Protein AF-A0A925MNL1-F1 (afdb_monomer)

Secondary structure (DSSP, 8-state):
--STTTHHHHHHHHHHHHHH-SS--EEEEE-HHHHHHHHHHHHHHHGGGEEEEE--BPPPTTS-HHHHHHH-TTBHHHHT-

Mean predicted aligned error: 10.81 Å

Sequence (81 aa):
MGGDHGLGVTVPASFLALRRDTDLRIILVGRESELRPLIASALREFGERLQVQDATDVISMDERPQDALRKKKNSSMRVAI

Solvent-accessible surface area (backbone atoms only — not comparable to full-atom values): 4962 Å² total; per-residue (Å²): 115,74,65,103,63,37,68,81,50,54,53,60,51,51,54,53,49,47,72,74,35,87,85,55,69,47,72,50,48,26,50,51,85,70,47,48,80,78,37,60,72,51,41,75,74,49,40,90,36,48,42,78,41,73,18,90,34,80,79,58,95,88,53,58,69,75,55,45,68,73,70,38,78,52,13,40,70,55,71,74,102

Structure (mmCIF, N/CA/C/O backbone):
data_AF-A0A925MNL1-F1
#
_entry.id   AF-A0A925MNL1-F1
#
loop_
_atom_site.group_PDB
_atom_site.id
_atom_site.type_symbol
_atom_site.label_atom_id
_atom_site.label_alt_id
_atom_site.label_comp_id
_atom_site.label_asym_id
_atom_site.label_entity_id
_atom_site.label_seq_id
_atom_si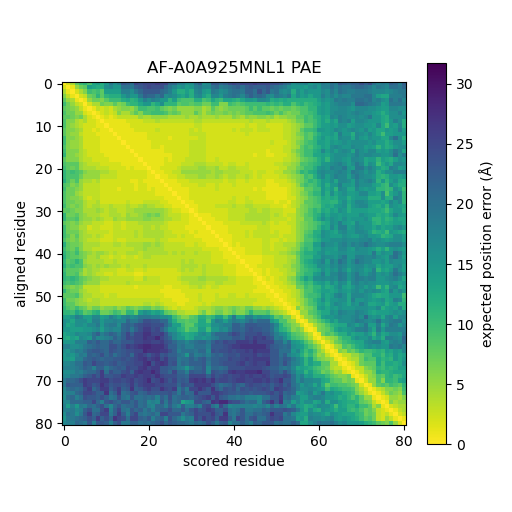te.pdbx_PDB_ins_code
_atom_site.Cartn_x
_atom_site.Cartn_y
_atom_site.Cartn_z
_atom_site.occupancy
_atom_site.B_iso_or_equiv
_atom_site.auth_seq_id
_atom_site.auth_comp_id
_atom_site.auth_asym_id
_atom_site.auth_atom_id
_atom_site.pdbx_PDB_model_num
ATOM 1 N N . MET A 1 1 ? 5.986 -3.867 -7.668 1.00 51.75 1 MET A N 1
ATOM 2 C CA . MET A 1 1 ? 5.230 -3.491 -8.889 1.00 51.75 1 MET A CA 1
ATOM 3 C C . MET A 1 1 ? 4.790 -4.746 -9.636 1.00 51.75 1 MET A C 1
ATOM 5 O O . MET A 1 1 ? 5.313 -5.042 -10.699 1.00 51.75 1 MET A O 1
ATOM 9 N N . GLY A 1 2 ? 3.896 -5.531 -9.034 1.00 41.53 2 GLY A N 1
ATOM 10 C CA . GLY A 1 2 ? 3.423 -6.792 -9.609 1.00 41.53 2 GLY A CA 1
ATOM 11 C C . GLY A 1 2 ? 1.947 -6.702 -9.982 1.00 41.53 2 GLY A C 1
ATOM 12 O O . GLY A 1 2 ? 1.182 -6.058 -9.265 1.00 41.53 2 GLY A O 1
ATOM 13 N N . GLY A 1 3 ? 1.581 -7.356 -11.084 1.00 51.84 3 GLY A N 1
ATOM 14 C CA . GLY A 1 3 ? 0.218 -7.449 -11.605 1.00 51.84 3 GLY A CA 1
ATOM 15 C C . GLY A 1 3 ? 0.014 -6.623 -12.873 1.00 51.84 3 GLY A C 1
ATOM 16 O O . GLY A 1 3 ? 0.502 -5.499 -12.969 1.00 51.84 3 GLY A O 1
ATOM 17 N N . ASP A 1 4 ? -0.750 -7.173 -13.816 1.00 53.50 4 ASP A N 1
ATOM 18 C CA . ASP A 1 4 ? -0.971 -6.646 -15.176 1.00 53.50 4 ASP A CA 1
ATOM 19 C C . ASP A 1 4 ? -1.527 -5.207 -15.220 1.00 53.50 4 ASP A C 1
ATOM 21 O O . ASP A 1 4 ? -1.467 -4.542 -16.250 1.00 53.50 4 ASP A O 1
ATOM 25 N N . HIS A 1 5 ? -2.043 -4.712 -14.089 1.00 57.97 5 HIS A N 1
ATOM 26 C CA . HIS A 1 5 ? -2.676 -3.397 -13.944 1.00 57.97 5 HIS A CA 1
ATOM 27 C C . HIS A 1 5 ? -1.914 -2.429 -13.010 1.00 57.97 5 HIS A C 1
ATOM 29 O O . HIS A 1 5 ? -2.334 -1.286 -12.813 1.00 57.97 5 HIS A O 1
ATOM 35 N N . GLY A 1 6 ? -0.788 -2.864 -12.429 1.00 71.94 6 GLY A N 1
ATOM 36 C CA . GLY A 1 6 ? 0.124 -2.022 -11.652 1.00 71.94 6 GLY A CA 1
ATOM 37 C C . GLY A 1 6 ? -0.503 -1.272 -10.465 1.00 71.94 6 GLY A C 1
ATOM 38 O O . GLY A 1 6 ? -1.410 -1.749 -9.781 1.00 71.94 6 GLY A O 1
ATOM 39 N N . LEU A 1 7 ? 0.019 -0.071 -10.193 1.00 74.19 7 LEU A N 1
ATOM 40 C CA . LEU A 1 7 ? -0.374 0.757 -9.045 1.00 74.19 7 LEU A CA 1
ATOM 41 C C . LEU A 1 7 ? -1.814 1.286 -9.128 1.00 74.19 7 LEU A C 1
ATOM 43 O O . LEU A 1 7 ? -2.426 1.533 -8.091 1.00 74.19 7 LEU A O 1
ATOM 47 N N . GLY A 1 8 ? -2.365 1.416 -10.339 1.00 75.44 8 GLY A N 1
ATOM 48 C CA . GLY A 1 8 ? -3.707 1.961 -10.567 1.00 75.44 8 GLY A CA 1
ATOM 49 C C . GLY A 1 8 ? -4.839 1.099 -10.006 1.00 75.44 8 GLY A C 1
ATOM 50 O O . GLY A 1 8 ? -5.907 1.624 -9.712 1.00 75.44 8 GLY A O 1
ATOM 51 N N . VAL A 1 9 ? -4.603 -0.202 -9.806 1.00 79.00 9 VAL A N 1
ATOM 52 C CA . VAL A 1 9 ? -5.590 -1.129 -9.223 1.00 79.00 9 VAL A CA 1
ATOM 53 C C . VAL A 1 9 ? -5.210 -1.525 -7.800 1.00 79.00 9 VAL A C 1
ATOM 55 O O . VAL A 1 9 ? -6.058 -1.526 -6.907 1.00 79.00 9 VAL A O 1
ATOM 58 N N . THR A 1 10 ? -3.930 -1.805 -7.556 1.00 82.25 10 THR A N 1
ATOM 59 C CA . THR A 1 10 ? -3.465 -2.300 -6.255 1.00 82.25 10 THR A CA 1
ATOM 60 C C . THR A 1 10 ? -3.629 -1.263 -5.143 1.00 82.25 10 THR A C 1
ATOM 62 O O . THR A 1 10 ? -4.027 -1.619 -4.033 1.00 82.25 10 THR A O 1
ATOM 65 N N . VAL A 1 11 ? -3.385 0.024 -5.419 1.00 86.75 11 VAL A N 1
ATOM 66 C CA . VAL A 1 11 ? -3.500 1.078 -4.397 1.00 86.75 11 VAL A CA 1
ATOM 67 C C . VAL A 1 11 ? -4.964 1.294 -3.969 1.00 86.75 11 VAL A C 1
ATOM 69 O O . VAL A 1 11 ? -5.240 1.172 -2.774 1.00 86.75 11 VAL A O 1
ATOM 72 N N . PRO A 1 12 ? -5.942 1.495 -4.881 1.00 88.12 12 PRO A N 1
ATOM 73 C CA . PRO A 1 12 ? -7.350 1.597 -4.486 1.00 88.12 12 PRO A CA 1
ATOM 74 C C . PRO A 1 12 ? -7.895 0.344 -3.789 1.00 88.12 12 PRO A C 1
ATOM 76 O O . PRO A 1 12 ? -8.634 0.458 -2.810 1.00 88.12 12 PRO A O 1
ATOM 79 N N . ALA A 1 13 ? -7.512 -0.853 -4.250 1.00 87.50 13 ALA A N 1
ATOM 80 C CA . ALA A 1 13 ? -7.931 -2.107 -3.622 1.00 87.50 13 ALA A CA 1
ATOM 81 C C . ALA A 1 13 ? -7.428 -2.223 -2.172 1.00 87.50 13 ALA A C 1
ATOM 83 O O . ALA A 1 13 ? -8.164 -2.675 -1.294 1.00 87.50 13 ALA A O 1
ATOM 84 N N . SER A 1 14 ? -6.210 -1.744 -1.905 1.00 89.00 14 SER A N 1
ATOM 85 C CA . SER A 1 14 ? -5.634 -1.707 -0.556 1.00 89.00 14 SER A CA 1
ATOM 86 C C . SER A 1 14 ? -6.461 -0.831 0.388 1.00 89.00 14 SER A C 1
ATOM 88 O O . SER A 1 14 ? -6.722 -1.214 1.527 1.00 89.00 14 SER A O 1
ATOM 90 N N . PHE A 1 15 ? -6.948 0.318 -0.088 1.00 92.50 15 PHE A N 1
ATOM 91 C CA . PHE A 1 15 ? -7.805 1.197 0.714 1.00 92.50 15 PHE A CA 1
ATOM 92 C C . PHE A 1 15 ? -9.163 0.558 1.013 1.00 92.50 15 PHE A C 1
ATOM 94 O O . PHE A 1 15 ? -9.658 0.651 2.134 1.00 92.50 15 PHE A O 1
ATOM 101 N N . LEU A 1 16 ? -9.760 -0.126 0.030 1.00 92.19 16 LEU A N 1
ATOM 102 C CA . LEU A 1 16 ? -11.014 -0.859 0.227 1.00 92.19 16 LEU A CA 1
ATOM 103 C C . LEU A 1 16 ? -10.868 -1.952 1.291 1.00 92.19 16 LEU A C 1
ATOM 105 O O . LEU A 1 16 ? -11.737 -2.089 2.151 1.00 92.19 16 LEU A O 1
ATOM 109 N N . ALA A 1 17 ? -9.760 -2.693 1.267 1.00 90.62 17 ALA A N 1
ATOM 110 C CA . ALA A 1 17 ? -9.462 -3.706 2.273 1.00 90.62 17 ALA A CA 1
ATOM 111 C C . ALA A 1 17 ? -9.294 -3.094 3.677 1.00 90.62 17 ALA A C 1
ATOM 113 O O . ALA A 1 17 ? -9.931 -3.564 4.619 1.00 90.62 17 ALA A O 1
ATOM 114 N N . LEU A 1 18 ? -8.528 -2.003 3.811 1.00 93.62 18 LEU A N 1
ATOM 115 C CA . LEU A 1 18 ? -8.315 -1.311 5.094 1.00 93.62 18 LEU A CA 1
ATOM 116 C C . LEU A 1 18 ? -9.594 -0.714 5.699 1.00 93.62 18 LEU A C 1
ATOM 118 O O . LEU A 1 18 ? -9.712 -0.621 6.922 1.00 93.62 18 LEU A O 1
ATOM 122 N N . ARG A 1 19 ? -10.554 -0.303 4.863 1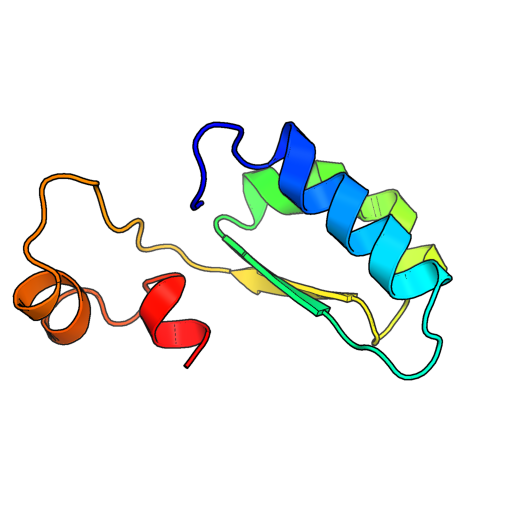.00 94.00 19 ARG A N 1
ATOM 123 C CA . ARG A 1 19 ? -11.871 0.169 5.323 1.00 94.00 19 ARG A CA 1
ATOM 124 C C . ARG A 1 19 ? -12.777 -0.966 5.784 1.00 94.00 19 ARG A C 1
ATOM 126 O O . ARG A 1 19 ? -13.603 -0.755 6.665 1.00 94.00 19 ARG A O 1
ATOM 133 N N . ARG A 1 20 ? -12.666 -2.142 5.161 1.00 95.88 20 ARG A N 1
ATOM 134 C CA . ARG A 1 20 ? -13.532 -3.294 5.443 1.00 95.88 20 ARG A CA 1
ATOM 135 C C . ARG A 1 20 ? -13.151 -4.012 6.734 1.00 95.88 20 ARG A C 1
ATOM 137 O O . ARG A 1 20 ? -14.028 -4.536 7.411 1.00 95.88 20 ARG A O 1
ATOM 144 N N . ASP A 1 21 ? -11.864 -4.055 7.037 1.00 94.00 21 ASP A N 1
ATOM 145 C CA . ASP A 1 21 ? -11.315 -4.721 8.212 1.00 94.00 21 ASP A CA 1
ATOM 146 C C . ASP A 1 21 ? -10.491 -3.702 8.993 1.00 94.00 21 ASP A C 1
ATOM 148 O O . ASP A 1 21 ? -9.519 -3.182 8.455 1.00 94.00 21 ASP A O 1
ATOM 152 N N . THR A 1 22 ? -10.888 -3.379 10.226 1.00 91.44 22 THR A N 1
ATOM 153 C CA . THR A 1 22 ? -10.216 -2.371 11.060 1.00 91.44 22 THR A CA 1
ATOM 154 C C . THR A 1 22 ? -8.931 -2.861 11.721 1.00 91.44 22 THR A C 1
ATOM 156 O O . THR A 1 22 ? -8.126 -2.028 12.137 1.00 91.44 22 THR A O 1
ATOM 159 N N . ASP A 1 23 ? -8.710 -4.173 11.775 1.00 93.12 23 ASP A N 1
ATOM 160 C CA . ASP A 1 23 ? -7.516 -4.787 12.362 1.00 93.12 23 ASP A CA 1
ATOM 161 C C . ASP A 1 23 ? -6.439 -5.065 11.302 1.00 93.12 23 ASP A C 1
ATOM 163 O O . ASP A 1 23 ? -5.255 -5.210 11.620 1.00 93.12 23 ASP A O 1
ATOM 167 N N . LEU A 1 24 ? -6.821 -5.061 10.021 1.00 91.50 24 LEU A N 1
ATOM 168 C CA . LEU A 1 24 ? -5.902 -5.225 8.900 1.00 91.50 24 LEU A CA 1
ATOM 169 C C . LEU A 1 24 ? -4.846 -4.109 8.849 1.00 91.50 24 LEU A C 1
ATOM 171 O O . LEU A 1 24 ? -5.157 -2.920 8.969 1.00 91.50 24 LEU A O 1
ATOM 175 N N . ARG A 1 25 ? -3.599 -4.489 8.565 1.00 91.00 25 ARG A N 1
ATOM 176 C CA . ARG A 1 25 ? -2.496 -3.578 8.230 1.00 91.00 25 ARG A CA 1
ATOM 177 C C . ARG A 1 25 ? -1.931 -3.947 6.866 1.00 91.00 25 ARG A C 1
ATOM 179 O O . ARG A 1 25 ? -1.836 -5.127 6.539 1.00 91.00 25 ARG A O 1
ATOM 186 N N . ILE A 1 26 ? -1.556 -2.945 6.080 1.00 88.88 26 ILE A N 1
ATOM 187 C CA . ILE A 1 26 ? -1.012 -3.119 4.733 1.00 88.88 26 ILE A CA 1
ATOM 188 C C . ILE A 1 26 ? 0.315 -2.376 4.615 1.00 88.88 26 ILE A C 1
ATOM 190 O O . ILE A 1 26 ? 0.424 -1.204 4.975 1.00 88.88 26 ILE A O 1
ATOM 194 N N . ILE A 1 27 ? 1.305 -3.061 4.044 1.00 86.25 27 ILE A N 1
ATOM 195 C CA . ILE A 1 27 ? 2.584 -2.480 3.645 1.00 86.25 27 ILE A CA 1
ATOM 196 C C . ILE A 1 27 ? 2.627 -2.468 2.116 1.00 86.25 27 ILE A C 1
ATOM 198 O O . ILE A 1 27 ? 2.628 -3.518 1.473 1.00 86.25 27 ILE A O 1
ATOM 202 N N . LEU A 1 28 ? 2.649 -1.276 1.524 1.00 85.62 28 LEU A N 1
ATOM 203 C CA . LEU A 1 28 ? 2.836 -1.096 0.091 1.00 85.62 28 LEU A CA 1
ATOM 204 C C . LEU A 1 28 ? 4.327 -1.076 -0.221 1.00 85.62 28 LEU A C 1
ATOM 206 O O . LEU A 1 28 ? 5.050 -0.175 0.201 1.00 85.62 28 LEU A O 1
ATOM 210 N N . VAL A 1 29 ? 4.776 -2.074 -0.976 1.00 82.00 29 VAL A N 1
ATOM 211 C CA . VAL A 1 29 ? 6.188 -2.249 -1.318 1.00 82.00 29 VAL A CA 1
ATOM 212 C C . VAL A 1 29 ? 6.431 -1.855 -2.776 1.00 82.00 29 VAL A C 1
ATOM 214 O O . VAL A 1 29 ? 5.892 -2.466 -3.707 1.00 82.00 29 VAL A O 1
ATOM 217 N N . GLY A 1 30 ? 7.255 -0.837 -3.003 1.00 79.25 30 GLY A N 1
ATOM 218 C CA . GLY A 1 30 ? 7.540 -0.319 -4.342 1.00 79.25 30 GLY A CA 1
ATOM 219 C C . GLY A 1 30 ? 8.343 0.972 -4.304 1.00 79.25 30 GLY A C 1
ATOM 220 O O . GLY A 1 30 ? 8.787 1.388 -3.242 1.00 79.25 30 GLY A O 1
ATOM 221 N N . ARG A 1 31 ? 8.5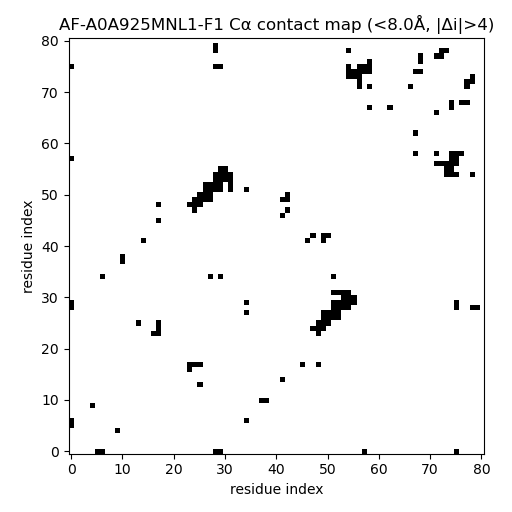20 1.611 -5.463 1.00 81.75 31 ARG A N 1
ATOM 222 C CA . ARG A 1 31 ? 9.234 2.887 -5.545 1.00 81.75 31 ARG A CA 1
ATOM 223 C C . ARG A 1 31 ? 8.469 3.961 -4.795 1.00 81.75 31 ARG A C 1
ATOM 225 O O . ARG A 1 31 ? 7.343 4.305 -5.166 1.00 81.75 31 ARG A O 1
ATOM 232 N N . GLU A 1 32 ? 9.099 4.518 -3.772 1.00 81.19 32 GLU A N 1
ATOM 233 C CA . GLU A 1 32 ? 8.471 5.522 -2.920 1.00 81.19 32 GLU A CA 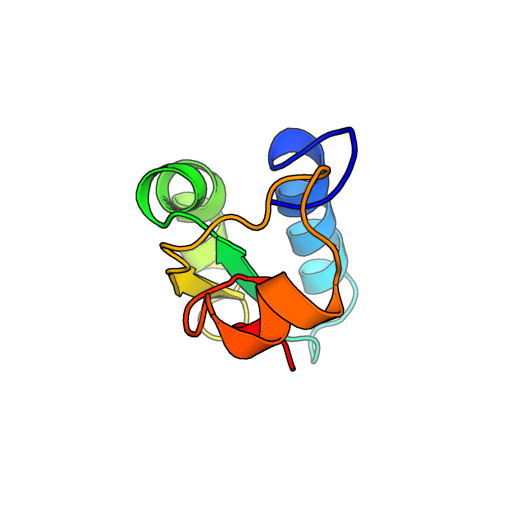1
ATOM 234 C C . GLU A 1 32 ? 8.003 6.757 -3.709 1.00 81.19 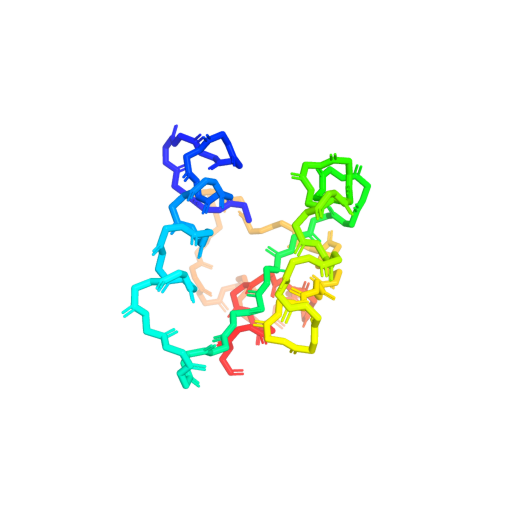32 GLU A C 1
ATOM 236 O O . GLU A 1 32 ? 6.927 7.291 -3.436 1.00 81.19 32 GLU A O 1
ATOM 241 N N . SER A 1 33 ? 8.753 7.163 -4.740 1.00 82.19 33 SER A N 1
ATOM 242 C CA . SER A 1 33 ? 8.409 8.290 -5.619 1.00 82.19 33 SER A CA 1
ATOM 243 C C . SER A 1 33 ? 7.105 8.092 -6.398 1.00 82.19 33 SER A C 1
ATOM 245 O O . SER A 1 33 ? 6.410 9.065 -6.677 1.00 82.19 33 SER A O 1
ATOM 247 N N . GLU A 1 34 ? 6.756 6.847 -6.726 1.00 83.62 34 GLU A N 1
ATOM 248 C CA . GLU A 1 34 ? 5.531 6.504 -7.454 1.00 83.62 34 GLU A CA 1
ATOM 249 C C . GLU A 1 34 ? 4.358 6.265 -6.488 1.00 83.62 34 GLU A C 1
ATOM 251 O O . GLU A 1 34 ? 3.218 6.619 -6.785 1.00 83.62 34 GLU A O 1
ATOM 256 N N . LEU A 1 35 ? 4.631 5.710 -5.301 1.00 84.38 35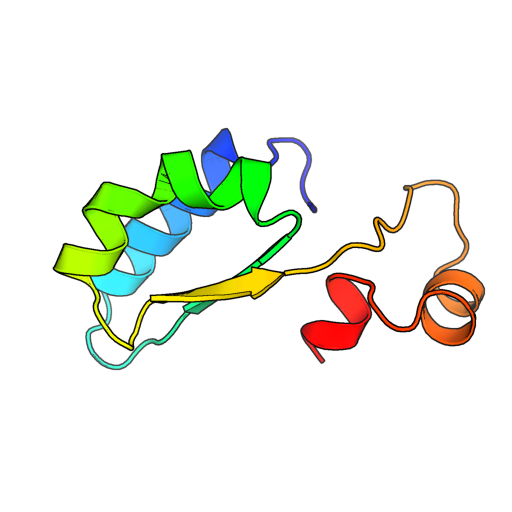 LEU A N 1
ATOM 257 C CA . LEU A 1 35 ? 3.613 5.387 -4.296 1.00 84.38 35 LEU A CA 1
ATOM 258 C C . LEU A 1 35 ? 3.156 6.599 -3.477 1.00 84.38 35 LEU A C 1
ATOM 260 O O . LEU A 1 35 ? 1.952 6.778 -3.289 1.00 84.38 35 LEU A O 1
ATOM 264 N N . ARG A 1 36 ? 4.078 7.451 -3.004 1.00 85.12 36 ARG A N 1
ATOM 265 C CA . ARG A 1 36 ? 3.760 8.622 -2.162 1.00 85.12 36 ARG A CA 1
ATOM 266 C C . ARG A 1 36 ? 2.629 9.505 -2.697 1.00 85.12 36 ARG A C 1
ATOM 268 O O . ARG A 1 36 ? 1.725 9.794 -1.912 1.00 85.12 36 ARG A O 1
ATOM 275 N N . PRO A 1 37 ? 2.627 9.942 -3.973 1.00 88.19 37 PRO A N 1
ATOM 276 C CA . PRO A 1 37 ? 1.562 10.814 -4.469 1.00 88.19 37 PRO A CA 1
ATOM 277 C C . PRO A 1 37 ? 0.189 10.128 -4.475 1.00 88.19 37 PRO A C 1
ATOM 279 O O . PRO A 1 37 ? -0.821 10.801 -4.291 1.00 88.19 37 PRO A O 1
ATOM 282 N N . LEU A 1 38 ? 0.140 8.801 -4.628 1.00 86.06 38 LEU A N 1
ATOM 283 C CA . LEU A 1 38 ? -1.109 8.034 -4.685 1.00 86.06 38 LEU A CA 1
ATOM 284 C C . LEU A 1 38 ? -1.727 7.785 -3.306 1.00 86.06 38 LEU A C 1
ATOM 286 O O . LEU A 1 38 ? -2.931 7.558 -3.204 1.00 86.06 38 LEU A O 1
ATOM 290 N N . ILE A 1 39 ? -0.917 7.817 -2.248 1.00 87.38 39 ILE A N 1
ATOM 291 C CA . ILE A 1 39 ? -1.359 7.459 -0.896 1.00 87.38 39 ILE A CA 1
ATOM 292 C C . ILE A 1 39 ? -1.359 8.628 0.089 1.00 87.38 39 ILE A C 1
ATOM 294 O O . ILE A 1 39 ? -1.767 8.446 1.231 1.00 87.38 39 ILE A O 1
ATOM 298 N N . ALA A 1 40 ? -0.892 9.816 -0.305 1.00 87.06 40 ALA A N 1
ATOM 299 C CA . ALA A 1 40 ? -0.714 10.949 0.607 1.00 87.06 40 ALA A CA 1
ATOM 300 C C . ALA A 1 40 ? -1.995 11.309 1.383 1.00 87.06 40 ALA A C 1
ATOM 302 O O . ALA A 1 40 ? -1.945 11.621 2.573 1.00 87.06 40 ALA A O 1
ATOM 303 N N . SER A 1 41 ? -3.157 11.234 0.729 1.00 85.75 41 SER A N 1
ATOM 304 C CA . SER A 1 41 ? -4.460 11.422 1.377 1.00 85.75 41 SER A CA 1
ATOM 305 C C . SER A 1 41 ? -4.818 10.260 2.308 1.00 85.75 41 SER A C 1
ATOM 307 O O . SER A 1 41 ? -5.291 10.497 3.418 1.00 85.75 41 SER A O 1
ATOM 309 N N . ALA A 1 42 ? -4.535 9.028 1.886 1.00 86.94 42 ALA A N 1
ATOM 310 C CA . ALA A 1 42 ? -4.835 7.793 2.603 1.00 86.94 42 ALA A CA 1
ATOM 311 C C . ALA A 1 42 ? -3.970 7.586 3.859 1.00 86.94 42 ALA A C 1
ATOM 313 O O . ALA A 1 42 ? -4.439 7.000 4.829 1.00 86.94 42 ALA A O 1
ATOM 314 N N . LEU A 1 43 ? -2.743 8.116 3.898 1.00 86.19 43 LEU A N 1
ATOM 315 C CA . LEU A 1 43 ? -1.891 8.074 5.094 1.00 86.19 43 LEU A CA 1
ATOM 316 C C . LEU A 1 43 ? -2.541 8.781 6.292 1.00 86.19 43 LEU A C 1
ATOM 318 O O . LEU A 1 43 ? -2.379 8.340 7.426 1.00 86.19 43 LEU A O 1
ATOM 322 N N . ARG A 1 44 ? -3.319 9.847 6.053 1.00 87.56 44 ARG A N 1
ATOM 323 C CA . ARG A 1 44 ? -4.089 10.517 7.117 1.00 87.56 44 ARG A CA 1
ATOM 324 C C . ARG A 1 44 ? -5.307 9.712 7.561 1.00 87.56 44 ARG A C 1
ATOM 326 O O . ARG A 1 44 ? -5.709 9.826 8.710 1.00 87.56 44 ARG A O 1
ATOM 333 N N . GLU A 1 45 ? -5.893 8.934 6.654 1.00 90.44 45 GLU A N 1
ATOM 334 C CA . GLU A 1 45 ? -7.072 8.107 6.926 1.00 90.44 45 GLU A CA 1
ATOM 335 C C . GLU A 1 45 ? -6.709 6.838 7.711 1.00 90.44 45 GLU A C 1
ATOM 337 O O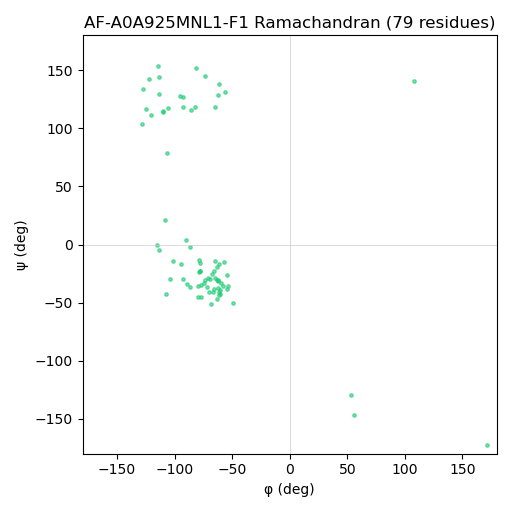 . GLU A 1 45 ? -7.378 6.499 8.681 1.00 90.44 45 GLU A O 1
ATOM 342 N N . PHE A 1 46 ? -5.642 6.145 7.309 1.00 91.19 46 PHE A N 1
ATOM 343 C CA . PHE A 1 46 ? -5.286 4.831 7.851 1.00 91.19 46 PHE A CA 1
ATOM 344 C C . PHE A 1 46 ? -4.154 4.870 8.886 1.00 91.19 46 PHE A C 1
ATOM 346 O O . PHE A 1 46 ? -3.958 3.889 9.606 1.00 91.19 46 PHE A O 1
ATOM 353 N N . GLY A 1 47 ? -3.415 5.980 8.984 1.00 90.50 47 GLY A N 1
ATOM 354 C CA . GLY A 1 47 ? -2.329 6.150 9.948 1.00 90.50 47 GLY A CA 1
ATOM 355 C C . GLY A 1 47 ? -1.305 5.016 9.872 1.00 90.50 47 GLY A C 1
ATOM 356 O O . GLY A 1 47 ? -0.850 4.642 8.794 1.00 90.50 47 GLY A O 1
ATOM 357 N N . GLU A 1 48 ? -0.985 4.421 11.022 1.00 89.44 48 GLU A N 1
ATOM 358 C CA . GLU A 1 48 ? -0.008 3.326 11.132 1.00 89.44 48 GLU A CA 1
ATOM 359 C C . GLU A 1 48 ? -0.419 2.033 10.410 1.00 89.44 48 GLU A C 1
ATOM 361 O O . GLU A 1 48 ? 0.413 1.146 10.212 1.00 89.44 48 GLU A O 1
ATOM 366 N N . ARG A 1 49 ? -1.690 1.899 10.011 1.00 93.06 49 ARG A N 1
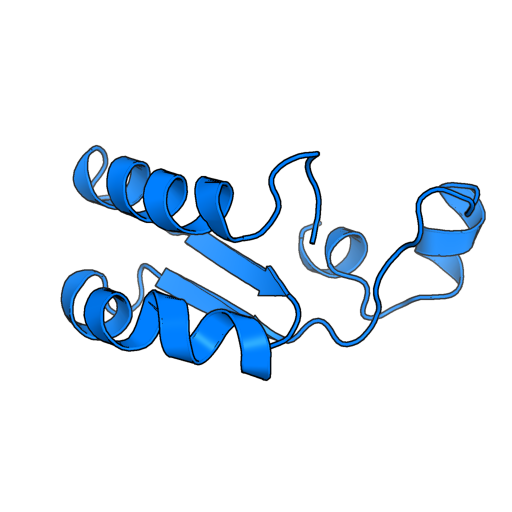ATOM 367 C CA . ARG A 1 49 ? -2.197 0.705 9.321 1.00 93.06 49 ARG A CA 1
ATOM 368 C C . ARG A 1 49 ? -1.831 0.666 7.840 1.00 93.06 49 ARG A C 1
ATOM 370 O O . ARG A 1 49 ? -1.973 -0.387 7.224 1.00 93.06 49 ARG A O 1
ATOM 377 N N . LEU A 1 50 ? -1.369 1.781 7.277 1.00 90.88 50 LEU A N 1
ATOM 378 C CA . LEU A 1 50 ? -0.866 1.863 5.913 1.00 90.88 50 LEU A CA 1
ATOM 379 C C . LEU A 1 50 ? 0.583 2.340 5.942 1.00 90.88 50 LEU A C 1
ATOM 381 O O . LEU A 1 50 ? 0.860 3.498 6.245 1.00 90.88 50 LEU A O 1
ATOM 385 N N . GLN A 1 51 ? 1.505 1.455 5.585 1.00 86.56 51 GLN A N 1
ATOM 386 C CA . GLN A 1 51 ? 2.928 1.770 5.505 1.00 86.56 51 GLN A CA 1
ATOM 387 C C . GLN A 1 51 ? 3.423 1.676 4.065 1.00 86.56 51 GLN A C 1
ATOM 389 O O . GLN A 1 51 ? 2.879 0.926 3.254 1.00 86.56 51 GLN A O 1
ATOM 394 N N . VAL A 1 52 ? 4.478 2.427 3.754 1.00 83.75 52 VAL A N 1
ATOM 395 C CA . VAL A 1 52 ? 5.238 2.265 2.513 1.00 83.75 52 VAL A CA 1
ATOM 396 C C . VAL A 1 52 ? 6.611 1.770 2.864 1.00 83.75 52 VAL A C 1
ATOM 398 O O . VAL A 1 52 ? 7.301 2.364 3.688 1.00 83.75 52 VAL A O 1
ATOM 401 N N . GLN A 1 53 ? 7.004 0.706 2.189 1.00 81.38 53 GLN A N 1
ATOM 402 C CA . GLN A 1 53 ? 8.360 0.219 2.213 1.00 81.38 53 GLN A CA 1
ATOM 403 C C . GLN A 1 53 ? 8.967 0.483 0.841 1.00 81.38 53 GLN A C 1
ATOM 405 O O . GLN A 1 53 ? 8.525 -0.087 -0.162 1.00 81.38 53 GLN A O 1
ATOM 410 N N . ASP A 1 54 ? 9.968 1.361 0.800 1.00 75.44 54 ASP A N 1
ATOM 411 C CA . ASP A 1 54 ? 10.692 1.614 -0.438 1.00 75.44 54 ASP A CA 1
ATOM 412 C C . ASP A 1 54 ? 11.383 0.324 -0.890 1.00 75.44 54 ASP A C 1
ATOM 414 O O . ASP A 1 54 ? 12.061 -0.354 -0.109 1.00 75.44 54 ASP A O 1
ATOM 418 N N . ALA A 1 55 ? 11.162 -0.028 -2.152 1.00 66.88 55 ALA A N 1
ATOM 419 C CA . ALA A 1 55 ? 11.816 -1.137 -2.821 1.00 66.88 55 ALA A CA 1
ATOM 420 C C . ALA A 1 55 ? 12.412 -0.624 -4.128 1.00 66.88 55 ALA A C 1
ATOM 422 O O . ALA A 1 55 ? 11.713 -0.401 -5.121 1.00 66.88 55 ALA A O 1
ATOM 423 N N . THR A 1 56 ? 13.729 -0.447 -4.102 1.00 58.06 56 THR A N 1
ATOM 424 C CA . THR A 1 56 ? 14.533 0.052 -5.219 1.00 58.06 56 THR A CA 1
ATOM 425 C C . THR A 1 56 ? 14.804 -1.020 -6.276 1.00 58.06 56 THR A C 1
ATOM 427 O O . THR A 1 56 ? 14.984 -0.678 -7.446 1.00 58.06 56 THR A O 1
ATOM 430 N N . ASP A 1 57 ? 14.740 -2.311 -5.921 1.00 46.97 57 ASP A N 1
ATOM 431 C CA . ASP A 1 57 ? 14.914 -3.398 -6.886 1.00 46.97 57 ASP A CA 1
ATOM 432 C C . ASP A 1 57 ? 13.565 -3.863 -7.467 1.00 46.97 57 ASP A C 1
ATOM 434 O O . ASP A 1 57 ? 12.685 -4.402 -6.786 1.00 46.97 57 ASP A O 1
ATOM 438 N N . VAL A 1 58 ? 13.424 -3.720 -8.783 1.00 53.66 58 VAL A N 1
ATOM 439 C CA . VAL A 1 58 ? 12.325 -4.309 -9.557 1.00 53.66 58 VAL A CA 1
ATOM 440 C C . VAL A 1 58 ? 12.784 -5.672 -10.091 1.00 53.66 58 VAL A C 1
ATOM 442 O O . VAL A 1 58 ? 13.842 -5.781 -10.722 1.00 53.66 58 VAL A O 1
ATOM 445 N N . ILE A 1 59 ? 12.002 -6.723 -9.828 1.00 48.69 59 ILE A N 1
ATOM 446 C CA . ILE A 1 59 ? 12.158 -8.024 -10.498 1.00 48.69 59 ILE A CA 1
ATOM 447 C C . ILE A 1 59 ? 11.440 -7.905 -11.839 1.00 48.69 59 ILE A C 1
ATOM 449 O O . ILE A 1 59 ? 10.242 -7.625 -11.866 1.00 48.69 59 ILE A O 1
ATOM 453 N N . SER A 1 60 ? 12.184 -8.058 -12.933 1.00 47.53 60 SER A N 1
ATOM 454 C CA . SER A 1 60 ? 11.615 -8.057 -14.285 1.00 47.53 60 SER A CA 1
ATOM 455 C C . SER A 1 60 ? 11.035 -9.438 -14.608 1.00 47.53 60 SER A C 1
ATOM 457 O O . SER A 1 60 ? 11.526 -10.436 -14.082 1.00 47.53 60 SER A O 1
ATOM 459 N N . MET A 1 61 ? 10.021 -9.515 -15.480 1.00 46.84 61 MET A N 1
ATOM 460 C CA . MET A 1 61 ? 9.363 -10.785 -15.848 1.00 46.84 61 MET A CA 1
ATOM 461 C C . MET A 1 61 ? 10.295 -11.811 -16.524 1.00 46.84 61 MET A C 1
ATOM 463 O O . MET A 1 61 ? 9.972 -12.994 -16.532 1.00 46.84 61 MET A O 1
ATOM 467 N N . ASP A 1 62 ? 11.458 -11.395 -17.033 1.00 43.47 62 ASP A N 1
ATOM 468 C CA . ASP A 1 62 ? 12.437 -12.276 -17.694 1.00 43.47 62 ASP A CA 1
ATOM 469 C C . ASP A 1 62 ? 13.485 -12.896 -16.748 1.00 43.47 62 ASP A C 1
ATOM 471 O O . ASP A 1 62 ? 14.402 -13.594 -17.188 1.00 43.47 62 ASP A O 1
ATOM 475 N N . GLU A 1 63 ? 13.391 -12.664 -15.435 1.00 43.91 63 GLU A N 1
ATOM 476 C CA . GLU A 1 63 ? 14.333 -13.242 -14.475 1.00 43.91 63 GLU A CA 1
ATOM 477 C C . GLU A 1 63 ? 13.801 -14.537 -13.859 1.00 43.91 63 GLU A C 1
ATOM 479 O O . GLU A 1 63 ? 12.720 -14.592 -13.271 1.00 43.91 63 GLU A O 1
ATOM 484 N N . ARG A 1 64 ? 14.621 -15.595 -13.925 1.00 47.03 64 ARG A N 1
ATOM 485 C CA . ARG A 1 64 ? 14.341 -16.851 -13.221 1.00 47.03 64 ARG A CA 1
ATOM 486 C C . ARG A 1 64 ? 14.166 -16.548 -11.718 1.00 47.03 64 ARG A C 1
ATOM 488 O O . ARG A 1 64 ? 15.057 -15.917 -11.140 1.00 47.03 64 ARG A O 1
ATOM 495 N N . PRO A 1 65 ? 13.104 -17.038 -11.046 1.00 52.31 65 PRO A N 1
ATOM 496 C CA . PRO A 1 65 ? 12.797 -16.705 -9.644 1.00 52.31 65 PRO A CA 1
ATOM 497 C C . PRO A 1 65 ? 13.969 -16.946 -8.679 1.00 52.31 65 PRO A C 1
ATOM 499 O O . PRO A 1 65 ? 14.224 -16.169 -7.760 1.00 52.31 65 PRO A O 1
ATOM 502 N N . GLN A 1 66 ? 14.734 -18.004 -8.950 1.00 54.06 66 GLN A N 1
ATOM 503 C CA . GLN A 1 66 ? 15.940 -18.398 -8.221 1.00 54.06 66 GLN A CA 1
ATOM 504 C C . GLN A 1 66 ? 17.081 -17.361 -8.270 1.00 54.06 66 GLN A C 1
ATOM 506 O O . GLN A 1 66 ? 17.837 -17.237 -7.307 1.00 54.06 66 GLN A O 1
ATOM 511 N N . ASP A 1 67 ? 17.210 -16.599 -9.359 1.00 50.72 67 ASP A N 1
ATOM 512 C CA . ASP A 1 67 ? 18.242 -15.571 -9.524 1.00 50.72 67 ASP A CA 1
ATOM 513 C C . ASP A 1 67 ? 17.786 -14.225 -8.943 1.00 50.72 67 ASP A C 1
ATOM 515 O O . ASP A 1 67 ? 18.578 -13.534 -8.294 1.00 50.72 67 ASP A O 1
ATOM 519 N N . ALA A 1 68 ? 16.497 -13.898 -9.083 1.00 48.00 68 ALA A N 1
ATOM 520 C CA . ALA A 1 68 ? 15.881 -12.707 -8.502 1.00 48.00 68 ALA A CA 1
ATOM 521 C C . ALA A 1 68 ? 15.954 -12.701 -6.961 1.00 48.00 68 ALA A C 1
ATOM 523 O O . ALA A 1 68 ? 16.350 -11.699 -6.365 1.00 48.00 68 ALA A O 1
ATOM 524 N N . LEU A 1 69 ? 15.678 -13.839 -6.313 1.00 51.91 69 LEU A N 1
ATOM 525 C CA . LEU A 1 69 ? 15.751 -13.985 -4.851 1.00 51.91 69 LEU A CA 1
ATOM 526 C C . LEU A 1 69 ? 17.187 -13.935 -4.300 1.00 51.91 69 LEU A C 1
ATOM 528 O O . LEU A 1 69 ? 17.401 -13.508 -3.163 1.00 51.91 69 LEU A O 1
ATOM 532 N N . ARG A 1 70 ? 18.180 -14.375 -5.086 1.00 53.22 70 ARG A N 1
ATOM 533 C CA . ARG A 1 70 ? 19.575 -14.513 -4.634 1.00 53.22 70 ARG A CA 1
ATOM 534 C C . ARG A 1 70 ? 20.432 -13.272 -4.910 1.00 53.22 70 ARG A C 1
ATOM 536 O O . ARG A 1 70 ? 21.363 -13.013 -4.148 1.00 53.22 70 ARG A O 1
ATOM 543 N N . LYS A 1 71 ? 20.136 -12.508 -5.972 1.00 49.50 71 LYS A N 1
ATOM 544 C CA . LYS A 1 71 ? 20.938 -11.344 -6.402 1.00 49.50 71 LYS A CA 1
ATOM 545 C C . LYS A 1 71 ? 20.317 -9.984 -6.052 1.00 49.50 71 LYS A C 1
ATOM 547 O O . LYS A 1 71 ? 21.075 -9.054 -5.796 1.00 49.50 71 LYS A O 1
ATOM 552 N N . LYS A 1 72 ? 18.984 -9.859 -5.982 1.00 50.94 72 LYS A N 1
ATOM 553 C CA . LYS A 1 72 ? 18.278 -8.582 -5.735 1.00 50.94 72 LYS A CA 1
ATOM 554 C C . LYS A 1 72 ? 17.698 -8.525 -4.325 1.00 50.94 72 LYS A C 1
ATOM 556 O O . LYS A 1 72 ? 16.514 -8.788 -4.088 1.00 50.94 72 LYS A O 1
ATOM 561 N N . LYS A 1 73 ? 18.587 -8.229 -3.374 1.00 52.84 73 LYS A N 1
ATOM 562 C CA . LYS A 1 73 ? 18.291 -8.233 -1.935 1.00 52.84 73 LYS A CA 1
ATOM 563 C C . LYS A 1 73 ? 17.238 -7.196 -1.519 1.00 52.84 73 LYS A C 1
ATOM 565 O O . LYS A 1 73 ? 16.626 -7.411 -0.481 1.00 52.84 73 LYS A O 1
ATOM 570 N N . ASN A 1 74 ? 16.972 -6.161 -2.323 1.00 48.22 74 ASN A N 1
ATOM 571 C CA . ASN A 1 74 ? 15.985 -5.117 -2.015 1.00 48.22 74 ASN A CA 1
ATOM 572 C C . ASN A 1 74 ? 14.725 -5.217 -2.886 1.00 48.22 74 ASN A C 1
ATOM 574 O O . ASN A 1 74 ? 14.019 -4.226 -3.093 1.00 48.22 74 ASN A O 1
ATOM 578 N N . SER A 1 75 ? 14.453 -6.393 -3.462 1.00 48.72 75 SER A N 1
ATOM 579 C CA . SER A 1 75 ? 13.291 -6.553 -4.332 1.00 48.72 75 SER A CA 1
ATOM 580 C C . SER A 1 75 ? 11.988 -6.594 -3.551 1.00 48.72 75 SER A C 1
ATOM 582 O O . SER A 1 75 ? 11.919 -7.180 -2.473 1.00 48.72 75 SER A O 1
ATOM 584 N N . SER A 1 76 ? 10.922 -6.035 -4.136 1.00 51.06 76 SER A N 1
ATOM 585 C CA . SER A 1 76 ? 9.594 -6.015 -3.494 1.00 51.06 76 SER A CA 1
ATOM 586 C C . SER A 1 76 ? 9.081 -7.397 -3.061 1.00 51.06 76 SER A C 1
ATOM 588 O O . SER A 1 76 ? 8.340 -7.492 -2.093 1.00 51.06 76 SER A O 1
ATOM 590 N N . MET A 1 77 ? 9.525 -8.470 -3.724 1.00 53.78 77 MET A N 1
ATOM 591 C CA . MET A 1 77 ? 9.207 -9.851 -3.351 1.00 53.78 77 MET A CA 1
ATOM 592 C C . MET A 1 77 ? 10.061 -10.369 -2.181 1.00 53.78 77 MET A C 1
ATOM 594 O O . MET A 1 77 ? 9.552 -11.112 -1.358 1.00 53.78 77 MET A O 1
ATOM 598 N N . ARG A 1 78 ? 11.341 -9.976 -2.070 1.00 55.41 78 ARG A N 1
ATOM 599 C CA . ARG A 1 78 ? 12.227 -10.355 -0.951 1.00 55.41 78 ARG A CA 1
ATOM 600 C C . ARG A 1 78 ? 11.851 -9.639 0.346 1.00 55.41 78 ARG A C 1
ATOM 602 O O . ARG A 1 78 ? 11.986 -10.233 1.403 1.00 55.41 78 ARG A O 1
ATOM 609 N N . VAL A 1 79 ? 11.430 -8.378 0.253 1.00 53.12 79 VAL A N 1
ATOM 610 C CA . VAL A 1 79 ? 11.057 -7.543 1.409 1.00 53.12 79 VAL A CA 1
ATOM 611 C C . VAL A 1 79 ? 9.660 -7.889 1.944 1.00 53.12 79 VAL A C 1
ATOM 613 O O . VAL A 1 79 ? 9.372 -7.637 3.106 1.00 53.12 79 VAL A O 1
ATOM 616 N N . ALA A 1 80 ? 8.796 -8.480 1.112 1.00 53.88 80 ALA A N 1
ATOM 617 C CA . ALA A 1 80 ? 7.449 -8.902 1.501 1.00 53.88 80 ALA A CA 1
ATOM 618 C C . ALA A 1 80 ? 7.374 -10.314 2.127 1.00 53.88 80 ALA A C 1
ATOM 620 O O . ALA A 1 80 ? 6.275 -10.740 2.480 1.00 53.88 80 ALA A O 1
ATOM 621 N N . ILE A 1 81 ? 8.500 -11.037 2.228 1.00 50.53 81 ILE A N 1
ATOM 622 C CA . ILE A 1 81 ? 8.610 -12.376 2.842 1.00 50.53 81 ILE A CA 1
ATOM 623 C C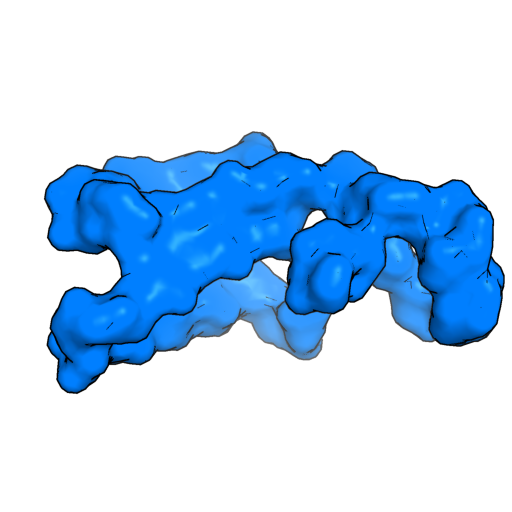 . ILE A 1 81 ? 9.364 -12.275 4.164 1.00 50.53 81 ILE A C 1
ATOM 625 O O . ILE A 1 81 ? 10.450 -11.651 4.164 1.00 50.53 81 ILE A O 1
#

Radius of gyration: 13.51 Å; Cα contacts (8 Å, |Δi|>4): 89; chains: 1; bounding box: 34×30×30 Å

pLDDT: mean 72.59, std 18.06, range [41.53, 95.88]

Nearest PDB structures (foldseek):
  6znp-assembly1_A  TM=3.477E-01  e=1.695E+00  Bacillus subtilis subsp. subtilis str. 168
  6znp-assembly2_B  TM=3.475E-01  e=2.069E+00  Bacillus subtilis subsp. subtilis str. 168
  6ijd-assembly1_A  TM=4.691E-01  e=7.828E+00  Arabidopsis thaliana

Foldseek 3Di:
DDDPCPPVPVVVVVLVVCVVDVVAADEAEEACVVVCVSCVVVCVVNPRSYHYDYQPDEDDPPDDPVCCCVPRCRYSVNVVD